Protein AF-A0AAV5WPR4-F1 (afdb_monomer)

Mean predicted aligned error: 4.92 Å

Structure (mmCIF, N/CA/C/O backbone):
data_AF-A0AAV5WPR4-F1
#
_entry.id   AF-A0AAV5WPR4-F1
#
loop_
_atom_site.group_PDB
_atom_site.id
_atom_site.type_symbol
_atom_site.label_atom_id
_atom_site.label_alt_id
_atom_site.label_comp_id
_atom_site.label_asym_id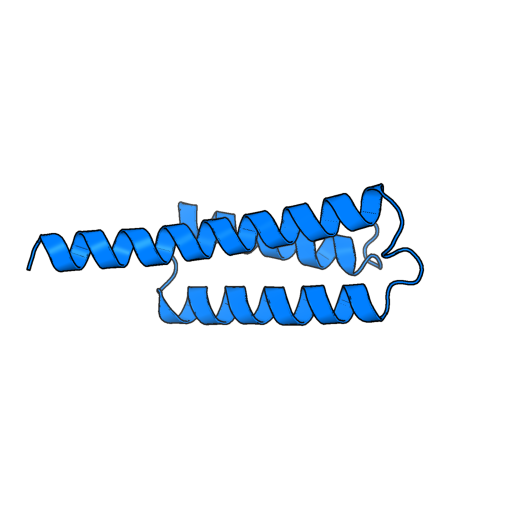
_atom_site.label_entity_id
_atom_site.label_seq_id
_atom_site.pdbx_PDB_ins_code
_atom_site.Cartn_x
_atom_site.Cartn_y
_atom_site.Cartn_z
_atom_site.occupancy
_atom_site.B_iso_or_equiv
_atom_site.auth_seq_id
_atom_site.auth_comp_id
_atom_site.auth_asym_id
_atom_site.auth_atom_id
_atom_site.pdbx_PDB_model_num
ATOM 1 N N . PHE A 1 1 ? 16.615 5.582 -2.806 1.00 55.19 1 PHE A N 1
ATOM 2 C CA . PHE A 1 1 ? 15.562 5.962 -3.763 1.00 55.19 1 PHE A CA 1
ATOM 3 C C . PHE A 1 1 ? 15.777 7.410 -4.172 1.00 55.19 1 PHE A C 1
ATOM 5 O O . PHE A 1 1 ? 15.934 8.250 -3.293 1.00 55.19 1 PHE A O 1
ATOM 12 N N . SER A 1 2 ? 15.913 7.699 -5.469 1.00 58.34 2 SER A N 1
ATOM 13 C CA . SER A 1 2 ? 15.955 9.086 -5.955 1.00 58.34 2 SER A CA 1
ATOM 14 C C . SER A 1 2 ? 14.552 9.696 -5.895 1.00 58.34 2 SER A C 1
ATOM 16 O O . SER A 1 2 ? 13.564 8.969 -5.891 1.00 58.34 2 SER A O 1
ATOM 18 N N . SER A 1 3 ? 14.440 11.026 -5.914 1.00 58.56 3 SER A N 1
ATOM 19 C CA . SER A 1 3 ? 13.145 11.730 -5.987 1.00 58.56 3 SER A CA 1
ATOM 20 C C . SER A 1 3 ? 12.325 11.396 -7.246 1.00 58.56 3 SER A C 1
ATOM 22 O O . SER A 1 3 ? 11.121 11.634 -7.289 1.00 58.56 3 SER A O 1
ATOM 24 N N . SER A 1 4 ? 12.972 10.830 -8.268 1.00 63.03 4 SER A N 1
ATOM 25 C CA . SER A 1 4 ? 12.355 10.337 -9.501 1.00 63.03 4 SER A CA 1
ATOM 26 C C . SER A 1 4 ? 11.888 8.880 -9.429 1.00 63.03 4 SER A C 1
ATOM 28 O O . SER A 1 4 ? 11.192 8.430 -10.342 1.00 63.03 4 SER A O 1
ATOM 30 N N . ASP A 1 5 ? 12.259 8.136 -8.383 1.00 82.62 5 ASP A N 1
ATOM 31 C CA . ASP A 1 5 ? 11.906 6.727 -8.268 1.00 82.62 5 ASP A CA 1
ATOM 32 C C . ASP A 1 5 ? 10.477 6.570 -7.746 1.00 82.62 5 ASP A C 1
ATOM 34 O O . ASP A 1 5 ? 10.184 6.683 -6.552 1.00 82.62 5 ASP A O 1
ATOM 38 N N . ARG A 1 6 ? 9.570 6.308 -8.686 1.00 90.75 6 ARG A N 1
ATOM 39 C CA . ARG A 1 6 ? 8.144 6.138 -8.415 1.00 90.75 6 ARG A CA 1
ATOM 40 C C . ARG A 1 6 ? 7.875 4.982 -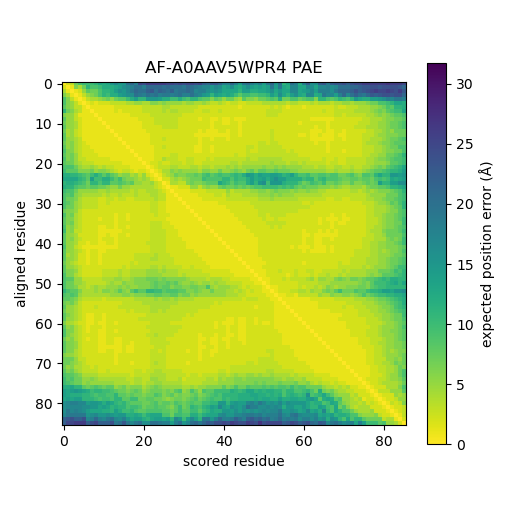7.452 1.00 90.75 6 ARG A C 1
ATOM 42 O O . ARG A 1 6 ? 6.950 5.095 -6.656 1.00 90.75 6 ARG A O 1
ATOM 49 N N . LEU A 1 7 ? 8.683 3.921 -7.489 1.00 94.00 7 LEU A N 1
ATOM 50 C CA . LEU A 1 7 ? 8.531 2.775 -6.592 1.00 94.00 7 LEU A CA 1
ATOM 51 C C . LEU A 1 7 ? 8.954 3.132 -5.164 1.00 94.00 7 LEU A C 1
ATOM 53 O O . LEU A 1 7 ? 8.243 2.830 -4.209 1.00 94.00 7 LEU A O 1
ATOM 57 N N . GLY A 1 8 ? 10.060 3.866 -5.022 1.00 93.25 8 GLY A N 1
ATOM 58 C CA . GLY A 1 8 ? 10.480 4.406 -3.729 1.00 93.25 8 GLY A CA 1
ATOM 59 C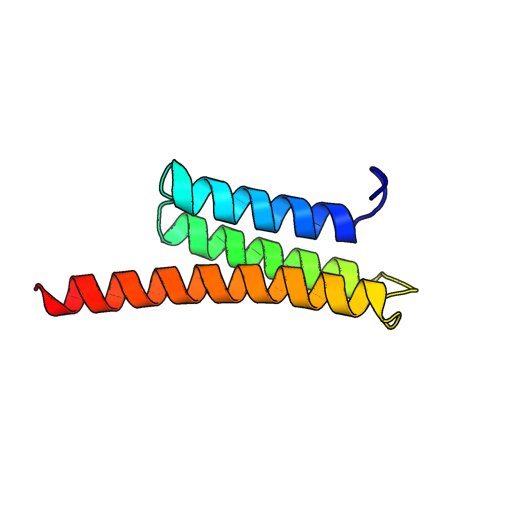 C . GLY A 1 8 ? 9.407 5.283 -3.081 1.00 93.25 8 GLY A C 1
ATOM 60 O O . GLY A 1 8 ? 9.154 5.162 -1.886 1.00 93.25 8 GLY A O 1
ATOM 61 N N . ASN A 1 9 ? 8.728 6.117 -3.873 1.00 93.06 9 ASN A N 1
ATOM 62 C CA . ASN A 1 9 ? 7.637 6.962 -3.382 1.00 93.06 9 ASN A CA 1
ATOM 63 C C . ASN A 1 9 ? 6.414 6.153 -2.922 1.00 93.06 9 ASN A C 1
ATOM 65 O O . ASN A 1 9 ? 5.794 6.523 -1.927 1.00 93.06 9 ASN A O 1
ATOM 69 N N . VAL A 1 10 ? 6.072 5.057 -3.611 1.00 95.50 10 VAL A N 1
ATOM 70 C CA . VAL A 1 10 ? 5.003 4.139 -3.173 1.00 95.50 10 VAL A CA 1
ATOM 71 C C . VAL A 1 10 ? 5.355 3.534 -1.813 1.00 95.50 10 VAL A C 1
ATOM 73 O O . VAL A 1 10 ? 4.560 3.628 -0.882 1.00 95.50 10 VAL A O 1
ATOM 76 N N . LEU A 1 11 ? 6.579 3.018 -1.661 1.00 95.75 11 LEU A N 1
ATOM 77 C CA . LEU A 1 11 ? 7.028 2.426 -0.401 1.00 95.75 11 LEU A CA 1
ATOM 78 C C . LEU A 1 11 ? 7.035 3.444 0.753 1.00 95.75 11 LEU A C 1
ATOM 80 O O . LEU A 1 11 ? 6.590 3.132 1.855 1.00 95.75 11 LEU A O 1
ATOM 84 N N . ILE A 1 12 ? 7.519 4.668 0.511 1.00 95.50 12 ILE A N 1
ATOM 85 C CA . ILE A 1 12 ? 7.506 5.742 1.517 1.00 95.50 12 ILE A CA 1
ATOM 86 C C . ILE A 1 12 ? 6.074 6.030 1.971 1.00 95.50 12 ILE A C 1
ATOM 88 O O . ILE A 1 12 ? 5.821 6.057 3.173 1.00 95.50 12 ILE A O 1
ATOM 92 N N . ARG A 1 13 ? 5.131 6.178 1.032 1.00 95.31 13 ARG A N 1
ATOM 93 C CA . ARG A 1 13 ? 3.724 6.438 1.365 1.00 95.31 13 ARG A CA 1
ATOM 94 C C . ARG A 1 13 ? 3.082 5.288 2.140 1.00 95.31 13 ARG A C 1
ATOM 96 O O . ARG A 1 13 ? 2.311 5.554 3.056 1.00 95.31 13 ARG A O 1
ATOM 103 N N . ALA A 1 14 ? 3.416 4.036 1.823 1.00 96.38 14 ALA A N 1
ATOM 104 C CA . ALA A 1 14 ? 2.950 2.881 2.592 1.00 96.38 14 ALA A CA 1
ATOM 105 C C . ALA A 1 14 ? 3.429 2.947 4.056 1.00 96.38 14 ALA A C 1
ATOM 107 O O . ALA A 1 14 ? 2.637 2.765 4.982 1.00 96.38 14 ALA A O 1
ATOM 108 N N . PHE A 1 15 ? 4.700 3.296 4.290 1.00 96.25 15 PHE A N 1
ATOM 109 C CA . PHE A 1 15 ? 5.227 3.492 5.646 1.00 96.25 15 PHE A CA 1
ATOM 110 C C . PHE A 1 15 ? 4.630 4.704 6.367 1.00 96.25 15 PHE A C 1
ATOM 112 O O . PHE A 1 15 ? 4.416 4.643 7.579 1.00 96.25 15 PHE A O 1
ATOM 119 N N . GLU A 1 16 ? 4.377 5.806 5.661 1.00 94.06 16 GLU A N 1
ATOM 120 C CA . GLU A 1 16 ? 3.705 6.978 6.229 1.00 94.06 16 GLU A CA 1
ATOM 121 C C . GLU 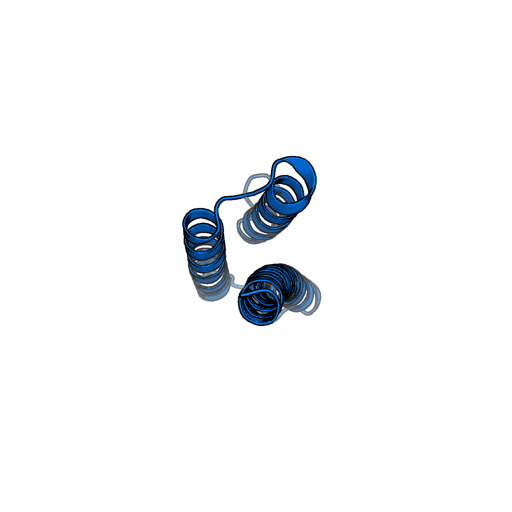A 1 16 ? 2.286 6.630 6.678 1.00 94.06 16 GLU A C 1
ATOM 123 O O . GLU A 1 16 ? 1.924 6.943 7.811 1.00 94.06 16 GLU A O 1
ATOM 128 N N . LEU A 1 17 ? 1.531 5.891 5.859 1.00 93.69 17 LEU A N 1
ATOM 129 C CA . LEU A 1 17 ? 0.185 5.453 6.214 1.00 93.69 17 LEU A CA 1
ATOM 130 C C . LEU A 1 17 ? 0.186 4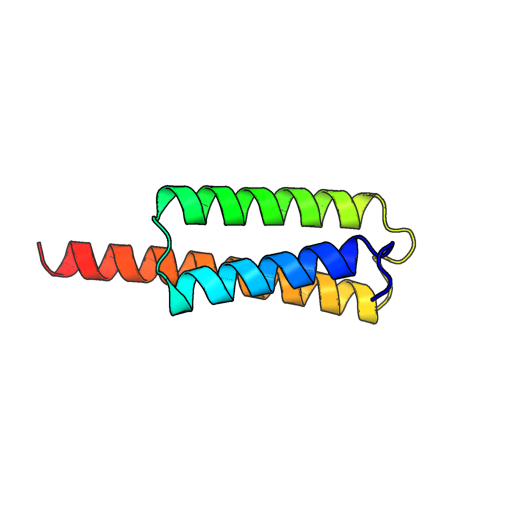.522 7.434 1.00 93.69 17 LEU A C 1
ATOM 132 O O . LEU A 1 17 ? -0.581 4.737 8.372 1.00 93.69 17 LEU A O 1
ATOM 136 N N . LEU A 1 18 ? 1.098 3.546 7.477 1.00 93.81 18 LEU A N 1
ATOM 137 C CA . LEU A 1 18 ? 1.262 2.657 8.631 1.00 93.81 18 LEU A CA 1
ATOM 138 C C . LEU A 1 18 ? 1.641 3.435 9.903 1.00 93.81 18 LEU A C 1
ATOM 140 O O . LEU A 1 18 ? 1.151 3.162 11.003 1.00 93.81 18 LEU A O 1
ATOM 144 N N . LYS A 1 19 ? 2.521 4.430 9.775 1.00 92.81 19 LYS A N 1
ATOM 145 C CA . LYS A 1 19 ? 2.906 5.307 10.884 1.00 92.81 19 LYS A CA 1
ATOM 146 C C . LYS A 1 19 ? 1.719 6.133 11.378 1.00 92.81 19 LYS A C 1
ATOM 148 O O . LYS A 1 19 ? 1.558 6.276 12.588 1.00 92.81 19 LYS A O 1
ATOM 153 N N . ASP A 1 20 ? 0.907 6.678 10.483 1.00 89.69 20 ASP A N 1
ATOM 154 C CA . ASP A 1 20 ? -0.248 7.489 10.863 1.00 89.69 20 ASP A CA 1
ATOM 155 C C . ASP A 1 20 ? -1.337 6.638 11.520 1.00 89.69 20 ASP A C 1
ATOM 157 O O . ASP A 1 20 ? -1.857 7.027 12.570 1.00 89.69 20 ASP A O 1
ATOM 161 N N . LEU A 1 21 ? -1.583 5.432 10.995 1.00 88.94 21 LEU A N 1
ATOM 162 C CA . LEU A 1 21 ? -2.444 4.431 11.624 1.00 88.94 21 LEU A CA 1
ATOM 163 C C . LEU A 1 21 ? -1.999 4.127 13.061 1.00 88.94 21 LEU A C 1
ATOM 165 O O . LEU A 1 21 ? -2.815 4.148 13.980 1.00 88.94 21 LEU A O 1
ATOM 169 N N . THR A 1 22 ? -0.704 3.883 13.272 1.00 87.12 22 THR A N 1
ATOM 170 C CA . THR A 1 22 ? -0.171 3.491 14.589 1.00 87.12 22 THR A CA 1
ATOM 171 C C . THR A 1 22 ? -0.040 4.646 15.583 1.00 87.12 22 THR A C 1
ATOM 173 O O . THR A 1 22 ? -0.127 4.412 16.787 1.00 87.12 22 THR A O 1
ATOM 176 N N . LYS A 1 23 ? 0.191 5.886 15.125 1.00 86.50 23 LYS A N 1
ATOM 177 C CA . LYS A 1 23 ? 0.440 7.036 16.016 1.00 86.50 23 LYS A CA 1
ATOM 178 C C . LYS A 1 23 ? -0.780 7.891 16.301 1.00 86.50 23 LYS A C 1
ATOM 180 O O . LYS A 1 23 ? -0.962 8.315 17.438 1.00 86.50 23 LYS A O 1
ATOM 185 N N . ASN A 1 24 ? -1.551 8.203 15.268 1.00 79.12 24 ASN A N 1
ATOM 186 C CA . ASN A 1 24 ? -2.625 9.189 15.358 1.00 79.12 24 ASN A CA 1
ATOM 187 C C . ASN A 1 24 ? -4.001 8.519 15.396 1.00 79.12 24 ASN A C 1
ATOM 189 O O . ASN A 1 24 ? -4.984 9.166 15.753 1.00 79.12 24 ASN A O 1
ATOM 193 N N . GLY A 1 25 ? -4.058 7.230 15.040 1.00 73.69 25 GLY A N 1
ATOM 194 C CA . GLY A 1 25 ? -5.290 6.590 14.619 1.00 73.69 25 GLY A CA 1
ATOM 195 C C . GLY A 1 25 ? -5.733 7.161 13.273 1.00 73.69 25 GLY A C 1
ATOM 196 O O . GLY A 1 25 ? -5.603 8.353 12.995 1.00 73.69 25 GLY A O 1
ATOM 197 N N . ILE A 1 26 ? -6.263 6.308 12.409 1.00 79.00 26 ILE A N 1
ATOM 198 C CA . ILE A 1 26 ? -6.931 6.744 11.186 1.00 79.00 26 ILE A CA 1
ATOM 199 C C . ILE A 1 26 ? -8.369 6.249 11.253 1.00 79.00 26 ILE A C 1
ATOM 201 O O . ILE A 1 26 ? -8.628 5.118 11.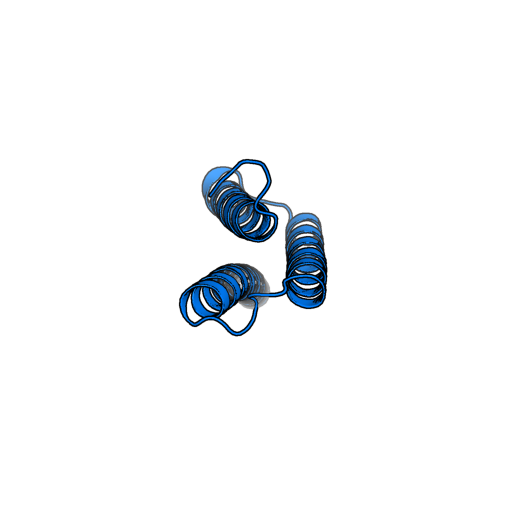664 1.00 79.00 26 ILE A O 1
ATOM 205 N N . ASP A 1 27 ? -9.304 7.111 10.856 1.00 86.12 27 ASP A N 1
ATOM 206 C CA . ASP A 1 27 ? -10.689 6.700 10.651 1.00 86.12 27 ASP A CA 1
ATOM 207 C C . ASP A 1 27 ? -10.756 5.550 9.638 1.00 86.12 27 ASP A C 1
ATOM 209 O O . ASP A 1 27 ? -10.160 5.616 8.566 1.00 86.12 27 ASP A O 1
ATOM 213 N N . LYS A 1 28 ? -11.516 4.505 9.957 1.00 84.44 28 LYS A N 1
ATOM 214 C CA . LYS A 1 28 ? -11.571 3.272 9.168 1.00 84.44 28 LYS A CA 1
ATOM 215 C C . LYS A 1 28 ? -11.851 3.508 7.681 1.00 84.44 28 LYS A C 1
ATOM 217 O O . LYS A 1 28 ? -11.202 2.882 6.844 1.00 84.44 28 LYS A O 1
ATOM 222 N N . GLN A 1 29 ? -12.806 4.378 7.340 1.00 88.00 29 GLN A N 1
ATOM 223 C CA . GLN A 1 29 ? -13.128 4.636 5.934 1.00 88.00 29 GLN A CA 1
ATOM 224 C C . GLN A 1 29 ? -11.951 5.316 5.241 1.00 88.00 29 GLN A C 1
ATOM 226 O O . GLN A 1 29 ? -11.553 4.895 4.157 1.00 88.00 29 GLN A O 1
ATOM 231 N N . ASN A 1 30 ? -11.346 6.306 5.896 1.00 89.81 30 ASN A N 1
ATOM 232 C CA . ASN A 1 30 ? -10.163 6.983 5.374 1.00 89.81 30 ASN A CA 1
ATOM 233 C C . ASN A 1 30 ? -8.974 6.030 5.202 1.00 89.81 30 ASN A C 1
ATOM 235 O O . ASN A 1 30 ? -8.274 6.131 4.197 1.00 89.81 30 ASN A O 1
ATOM 239 N N . LEU A 1 31 ? -8.762 5.090 6.133 1.00 91.00 31 LEU A N 1
ATOM 240 C CA . LEU A 1 31 ? -7.706 4.087 5.995 1.00 91.00 31 LEU A CA 1
ATOM 241 C C . LEU A 1 31 ? -7.971 3.183 4.794 1.00 91.00 31 LEU A C 1
ATOM 243 O O . LEU A 1 31 ? -7.078 3.002 3.975 1.00 91.00 31 LEU A O 1
ATOM 247 N N . LYS A 1 32 ? -9.199 2.674 4.650 1.00 92.56 32 LYS A N 1
ATOM 248 C CA . LYS A 1 32 ? -9.571 1.822 3.518 1.00 92.56 32 LYS A CA 1
ATOM 249 C C . LYS A 1 32 ? -9.339 2.525 2.177 1.00 92.56 32 LYS A C 1
ATOM 251 O O . LYS A 1 32 ? -8.694 1.965 1.299 1.00 92.56 32 LYS A O 1
ATOM 256 N N . PHE A 1 33 ? -9.775 3.779 2.043 1.00 94.31 33 PHE A N 1
ATOM 257 C CA . PHE A 1 33 ? -9.514 4.565 0.833 1.00 94.31 33 PHE A CA 1
ATOM 258 C C . PHE A 1 33 ? -8.019 4.808 0.594 1.00 94.31 33 PHE A C 1
ATOM 260 O O . PHE A 1 33 ? -7.568 4.815 -0.552 1.00 94.31 33 PHE A O 1
ATOM 267 N N . ALA A 1 34 ? -7.239 5.021 1.656 1.00 94.69 34 ALA A N 1
ATOM 268 C CA . ALA A 1 34 ? -5.802 5.225 1.540 1.00 94.69 34 ALA A CA 1
ATOM 269 C C . ALA A 1 34 ? -5.067 3.946 1.105 1.00 94.69 34 ALA A C 1
ATOM 271 O O . ALA A 1 34 ? -4.164 4.036 0.272 1.00 94.69 34 ALA A O 1
ATOM 272 N N . ILE A 1 35 ? -5.482 2.777 1.607 1.00 95.88 35 ILE A N 1
ATOM 273 C CA . ILE A 1 35 ? -4.975 1.467 1.179 1.00 95.88 35 ILE A CA 1
ATOM 274 C C . ILE A 1 35 ? -5.326 1.220 -0.294 1.00 95.88 35 ILE A C 1
ATOM 276 O O . ILE A 1 35 ? -4.426 0.999 -1.099 1.00 95.88 35 ILE A O 1
ATOM 280 N N . GLU A 1 36 ? -6.595 1.376 -0.688 1.00 96.56 36 GLU A N 1
ATOM 281 C CA . GLU A 1 36 ? -7.023 1.223 -2.090 1.00 96.56 36 GLU A CA 1
ATOM 282 C C . GLU A 1 36 ? -6.254 2.174 -3.028 1.00 96.56 36 GLU A C 1
ATOM 284 O O . GLU A 1 36 ? -5.837 1.798 -4.127 1.00 96.56 36 GLU A O 1
ATOM 289 N N . SER A 1 37 ? -6.008 3.416 -2.595 1.00 96.56 37 SER A N 1
ATOM 290 C CA . SER A 1 37 ? -5.202 4.369 -3.362 1.00 96.56 37 SER A CA 1
ATOM 291 C C . SER A 1 37 ? -3.746 3.922 -3.511 1.00 96.56 37 SER A C 1
ATOM 293 O O . SER A 1 37 ? -3.172 4.133 -4.582 1.00 96.56 37 SER A O 1
ATOM 295 N N . LEU A 1 38 ? -3.136 3.357 -2.465 1.00 96.44 38 LEU A N 1
ATOM 296 C CA . LEU A 1 38 ? -1.773 2.821 -2.521 1.00 96.44 38 LEU A CA 1
ATOM 297 C C . LEU A 1 38 ? -1.689 1.626 -3.469 1.00 96.44 38 LEU A C 1
ATOM 299 O O . LEU A 1 38 ? -0.781 1.586 -4.300 1.00 96.44 38 LEU A O 1
ATOM 303 N N . GLU A 1 39 ? -2.666 0.723 -3.422 1.00 97.75 39 GLU A N 1
ATOM 304 C CA . GLU A 1 39 ? -2.727 -0.449 -4.291 1.00 97.75 39 GLU A CA 1
ATOM 305 C C . GLU A 1 39 ? -2.796 -0.036 -5.775 1.00 97.75 39 GLU A C 1
ATOM 307 O O . GLU A 1 39 ? -2.040 -0.532 -6.621 1.00 97.75 39 GLU A O 1
ATOM 312 N N . ILE A 1 40 ? -3.661 0.934 -6.101 1.00 97.50 40 ILE A N 1
ATOM 313 C CA . ILE A 1 40 ? -3.788 1.497 -7.453 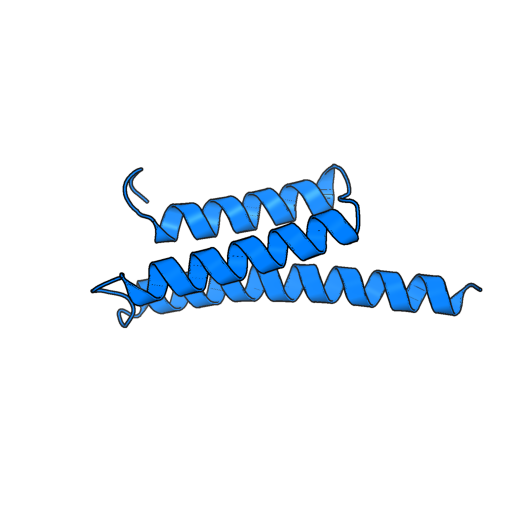1.00 97.50 40 ILE A CA 1
ATOM 314 C C . ILE A 1 40 ? -2.466 2.122 -7.909 1.00 97.50 40 ILE A C 1
ATOM 316 O O . ILE A 1 40 ? -2.024 1.886 -9.041 1.00 97.50 40 ILE A O 1
ATOM 320 N N . ASP A 1 41 ? -1.821 2.904 -7.044 1.00 96.00 41 ASP A N 1
ATOM 321 C CA . ASP A 1 41 ? -0.545 3.539 -7.357 1.00 96.00 41 ASP A CA 1
ATOM 322 C C . ASP A 1 41 ? 0.564 2.499 -7.548 1.00 96.00 41 ASP A C 1
ATOM 324 O O . ASP A 1 41 ? 1.295 2.578 -8.539 1.00 96.00 41 ASP A O 1
ATOM 328 N N . ARG A 1 42 ? 0.647 1.471 -6.692 1.00 97.00 42 ARG A N 1
ATOM 329 C CA . ARG A 1 42 ? 1.590 0.352 -6.834 1.00 97.00 42 ARG A CA 1
ATOM 330 C C . ARG A 1 42 ? 1.405 -0.345 -8.178 1.00 97.00 42 ARG A C 1
ATOM 332 O O . ARG A 1 42 ? 2.370 -0.475 -8.934 1.00 97.00 42 ARG A O 1
ATOM 339 N N . LYS A 1 43 ? 0.172 -0.745 -8.514 1.00 97.00 43 LYS A N 1
ATOM 340 C CA . LYS A 1 43 ? -0.165 -1.403 -9.791 1.00 97.00 43 LYS A CA 1
ATOM 341 C C . LYS A 1 43 ? 0.203 -0.527 -10.985 1.00 97.00 43 LYS A C 1
ATOM 343 O O . LYS A 1 43 ? 0.760 -1.015 -11.971 1.00 97.00 43 LYS A O 1
ATOM 348 N N . ARG A 1 44 ? -0.074 0.777 -10.903 1.00 96.38 44 ARG A N 1
ATOM 349 C CA . ARG A 1 44 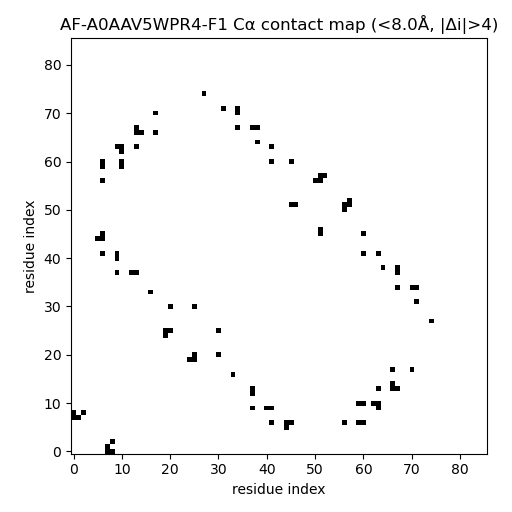? 0.285 1.739 -11.948 1.00 96.38 44 ARG A CA 1
ATOM 350 C C . ARG A 1 44 ? 1.795 1.848 -12.108 1.00 96.38 44 ARG A C 1
ATOM 352 O O . ARG A 1 44 ? 2.271 1.813 -13.237 1.00 96.38 44 ARG A O 1
ATOM 359 N N . VAL A 1 45 ? 2.539 1.991 -11.016 1.00 95.56 45 VAL A N 1
ATOM 360 C CA . VAL A 1 45 ? 4.001 2.091 -11.063 1.00 95.56 45 VAL A CA 1
ATOM 361 C C . VAL A 1 45 ? 4.594 0.811 -11.645 1.00 95.56 45 VAL A C 1
ATOM 363 O O . VAL A 1 45 ? 5.344 0.915 -12.611 1.00 95.56 45 VAL A O 1
ATOM 366 N N . ARG A 1 46 ? 4.152 -0.368 -11.187 1.00 95.56 46 ARG A N 1
ATOM 367 C CA . ARG A 1 46 ? 4.594 -1.673 -11.706 1.00 95.56 46 ARG A CA 1
ATOM 368 C C . ARG A 1 46 ? 4.364 -1.826 -13.204 1.00 95.56 46 ARG A C 1
ATOM 370 O O . ARG A 1 46 ? 5.249 -2.280 -13.917 1.00 95.56 46 ARG A O 1
ATOM 377 N N . LYS A 1 47 ? 3.202 -1.388 -13.699 1.00 95.75 47 LYS A N 1
ATOM 378 C CA . LYS A 1 47 ? 2.849 -1.448 -15.127 1.00 95.75 47 LYS A CA 1
ATOM 379 C C . LYS A 1 47 ? 3.800 -0.655 -16.034 1.00 95.75 47 LYS A C 1
ATOM 381 O O . LYS A 1 47 ? 3.944 -1.009 -17.199 1.00 95.75 47 LYS A O 1
ATOM 386 N N . TYR A 1 48 ? 4.388 0.432 -15.536 1.00 94.12 48 TYR A N 1
ATOM 387 C CA . TYR A 1 48 ? 5.262 1.327 -16.309 1.00 94.12 48 TYR A CA 1
ATOM 388 C C . TYR A 1 48 ? 6.723 1.270 -15.847 1.00 94.12 48 TYR A C 1
ATOM 390 O O . TYR A 1 48 ? 7.483 2.205 -16.095 1.00 94.12 48 TYR A O 1
ATOM 398 N N . ASP A 1 49 ? 7.093 0.216 -15.127 1.00 92.69 49 ASP A N 1
A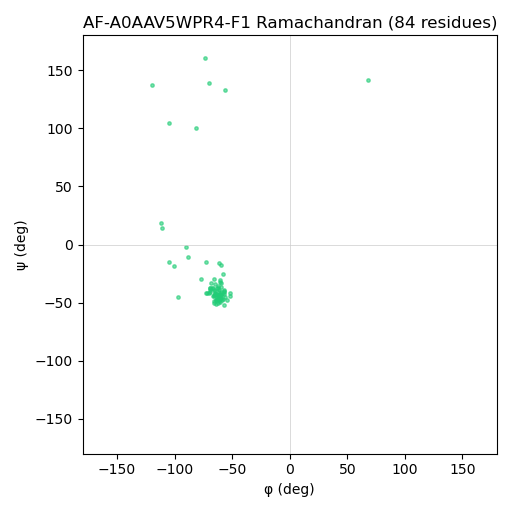TOM 399 C CA . ASP A 1 49 ? 8.435 0.005 -14.612 1.00 92.69 49 ASP A CA 1
ATOM 400 C C . ASP A 1 49 ? 9.150 -1.063 -15.441 1.00 92.69 49 ASP A C 1
ATOM 402 O O . ASP A 1 49 ? 8.899 -2.262 -15.293 1.00 92.69 49 ASP A O 1
ATOM 406 N N . ASP A 1 50 ? 10.068 -0.610 -16.297 1.00 93.31 50 ASP A N 1
ATOM 407 C CA . ASP A 1 50 ? 10.872 -1.457 -17.188 1.00 93.31 50 ASP A CA 1
ATOM 408 C C . ASP A 1 50 ? 11.759 -2.462 -16.429 1.00 93.31 50 ASP A C 1
ATOM 410 O O . ASP A 1 50 ? 12.279 -3.407 -17.015 1.00 93.31 50 ASP A O 1
ATOM 414 N N . GLN A 1 51 ? 11.956 -2.262 -15.123 1.00 92.12 51 GLN A N 1
ATOM 415 C CA . GLN A 1 51 ? 12.749 -3.127 -14.251 1.00 92.12 51 GLN A CA 1
ATOM 416 C C . GLN A 1 51 ? 11.887 -3.890 -13.237 1.00 92.12 51 GLN A C 1
ATOM 418 O O . GLN A 1 51 ? 12.426 -4.430 -12.266 1.00 92.12 51 GLN A O 1
ATOM 423 N N . SER A 1 52 ? 10.566 -3.929 -13.426 1.00 88.81 52 SER A N 1
ATOM 424 C CA . SER A 1 52 ? 9.619 -4.544 -12.484 1.00 88.81 52 SER A CA 1
ATOM 425 C C . SER A 1 52 ? 9.885 -6.024 -12.193 1.00 88.81 52 SER A C 1
ATOM 427 O O . SER A 1 52 ? 9.527 -6.486 -11.115 1.00 88.81 52 SER A O 1
ATOM 429 N N . GLU A 1 53 ? 10.539 -6.742 -13.109 1.00 88.69 53 GLU A N 1
ATOM 430 C CA . GLU A 1 53 ? 10.924 -8.153 -12.941 1.00 88.69 53 GLU A CA 1
ATOM 431 C C . GLU A 1 53 ? 12.310 -8.350 -12.306 1.00 88.69 53 GLU A C 1
ATOM 433 O O . GLU A 1 53 ? 12.742 -9.479 -12.088 1.00 88.69 53 GLU A O 1
ATOM 438 N N . SER A 1 54 ? 13.042 -7.273 -12.002 1.00 94.94 54 SER A N 1
ATOM 439 C CA . SER A 1 54 ? 14.291 -7.413 -11.250 1.00 94.94 54 SER A CA 1
ATOM 440 C C . SER A 1 54 ? 13.999 -7.809 -9.803 1.00 94.94 54 SER A C 1
ATOM 442 O O . SER A 1 54 ? 13.099 -7.252 -9.176 1.00 94.94 54 SER A O 1
ATOM 444 N N . GLU A 1 55 ? 14.800 -8.722 -9.251 1.00 96.19 55 GLU A N 1
ATOM 445 C CA . GLU A 1 55 ? 14.597 -9.282 -7.904 1.00 96.19 55 GLU A CA 1
ATOM 446 C C . GLU A 1 55 ? 14.434 -8.200 -6.828 1.00 96.19 55 GLU A C 1
ATOM 448 O O . GLU A 1 55 ? 13.554 -8.282 -5.975 1.00 96.19 55 GLU A O 1
ATOM 453 N N . LEU A 1 56 ? 15.250 -7.141 -6.894 1.00 94.19 56 LEU A N 1
ATOM 454 C CA . LEU A 1 56 ? 15.169 -6.036 -5.943 1.00 94.19 56 LEU A CA 1
ATOM 455 C C . LEU A 1 56 ? 13.845 -5.273 -6.059 1.00 94.19 56 LEU A C 1
ATOM 457 O O . LEU A 1 56 ? 13.276 -4.883 -5.042 1.00 94.19 56 LEU A O 1
ATOM 461 N N . ARG A 1 57 ? 13.357 -5.023 -7.278 1.00 94.06 57 ARG A N 1
ATOM 462 C CA . ARG A 1 57 ? 12.093 -4.304 -7.459 1.00 94.06 57 ARG A CA 1
ATOM 463 C C . ARG A 1 57 ? 10.906 -5.161 -7.077 1.00 94.06 57 ARG A C 1
ATOM 465 O O . ARG A 1 57 ? 10.020 -4.650 -6.402 1.00 94.06 57 ARG A O 1
ATOM 472 N N . ASP A 1 58 ? 10.914 -6.436 -7.447 1.00 94.75 58 ASP A N 1
ATOM 473 C CA . ASP A 1 58 ? 9.871 -7.377 -7.049 1.00 94.75 58 ASP A CA 1
ATOM 474 C C . ASP A 1 58 ? 9.784 -7.490 -5.520 1.00 94.75 58 ASP A C 1
ATOM 476 O O . ASP A 1 58 ? 8.701 -7.351 -4.955 1.00 94.75 58 ASP A O 1
ATOM 480 N N . PHE A 1 59 ? 10.932 -7.565 -4.834 1.00 96.19 59 PHE A N 1
ATOM 481 C CA . PHE A 1 59 ? 10.991 -7.488 -3.374 1.00 96.19 59 PHE A CA 1
ATOM 482 C C . PHE A 1 59 ? 10.356 -6.201 -2.827 1.00 96.19 59 PHE A C 1
ATOM 484 O O . PHE A 1 59 ? 9.586 -6.249 -1.871 1.00 96.19 59 PHE A O 1
ATOM 491 N N . VAL A 1 60 ? 10.647 -5.040 -3.422 1.00 95.88 60 VAL A N 1
ATOM 492 C CA . VAL A 1 60 ? 10.080 -3.762 -2.962 1.00 95.88 60 VAL A CA 1
ATOM 493 C C . VAL A 1 60 ? 8.573 -3.670 -3.237 1.00 95.88 60 VAL A C 1
ATOM 495 O O . VAL A 1 60 ? 7.840 -3.154 -2.391 1.00 95.88 60 VAL A O 1
ATOM 498 N N . TYR A 1 61 ? 8.088 -4.195 -4.368 1.00 96.25 61 TYR A N 1
ATOM 499 C CA . TYR A 1 61 ? 6.652 -4.314 -4.636 1.00 96.25 61 TYR A CA 1
ATOM 500 C C . TYR A 1 61 ? 5.971 -5.198 -3.594 1.00 96.25 61 TYR A C 1
ATOM 502 O O . TYR A 1 61 ? 4.981 -4.769 -3.004 1.00 96.25 61 TYR A O 1
ATOM 510 N N . GLY A 1 62 ? 6.532 -6.381 -3.334 1.00 97.00 62 GLY A N 1
ATOM 511 C CA . GLY A 1 62 ? 6.014 -7.309 -2.333 1.00 97.00 62 GLY A CA 1
ATOM 512 C C . GLY A 1 62 ? 6.049 -6.728 -0.920 1.00 97.00 62 GLY A C 1
ATOM 513 O O . GLY A 1 62 ? 5.118 -6.934 -0.148 1.00 97.00 62 GLY A O 1
ATOM 514 N N . LEU A 1 63 ? 7.069 -5.934 -0.582 1.00 96.81 63 LEU A N 1
ATOM 515 C CA . LEU A 1 63 ? 7.137 -5.243 0.705 1.00 96.81 63 LEU A CA 1
ATOM 516 C C . LEU A 1 63 ? 6.028 -4.193 0.850 1.00 96.81 63 LEU A C 1
ATOM 518 O O . LEU A 1 63 ? 5.399 -4.124 1.902 1.00 96.81 63 LEU A O 1
ATOM 522 N N . SER A 1 64 ? 5.778 -3.387 -0.188 1.00 96.88 64 SER A N 1
ATOM 523 C CA . SER A 1 64 ? 4.675 -2.414 -0.177 1.00 96.88 64 SER A CA 1
ATOM 524 C C . SER A 1 64 ? 3.319 -3.103 -0.039 1.00 96.88 64 SER A C 1
ATOM 526 O O . SER A 1 64 ? 2.489 -2.649 0.738 1.00 96.88 64 SER A O 1
ATOM 528 N N . GLU A 1 65 ? 3.115 -4.201 -0.765 1.00 97.56 65 GLU A N 1
ATOM 529 C CA . GLU A 1 65 ? 1.906 -5.026 -0.689 1.00 97.56 65 GLU A CA 1
ATOM 530 C C . GLU A 1 65 ? 1.709 -5.623 0.703 1.00 97.56 65 GLU A C 1
ATOM 532 O O . GLU A 1 65 ? 0.656 -5.453 1.301 1.00 97.56 65 GLU A O 1
ATOM 537 N N . SER A 1 66 ? 2.764 -6.189 1.290 1.00 98.00 66 SER A N 1
ATOM 538 C CA . SER A 1 66 ? 2.706 -6.759 2.640 1.00 98.00 66 SER A CA 1
ATOM 539 C C . SER A 1 66 ? 2.339 -5.721 3.709 1.00 98.00 66 SER A C 1
ATOM 541 O O . SER A 1 66 ? 1.723 -6.060 4.718 1.00 98.00 66 SER A O 1
ATOM 543 N N . ILE A 1 67 ? 2.734 -4.454 3.525 1.00 96.88 67 ILE A N 1
ATOM 544 C CA . ILE A 1 67 ? 2.354 -3.364 4.434 1.00 96.88 67 ILE A CA 1
ATOM 545 C C . ILE A 1 67 ? 0.859 -3.054 4.302 1.00 96.88 67 ILE A C 1
ATOM 547 O O . ILE A 1 67 ? 0.196 -2.852 5.317 1.00 96.88 67 ILE A O 1
ATOM 551 N N . GLU A 1 68 ? 0.330 -3.029 3.079 1.00 96.12 68 GLU A N 1
ATOM 552 C CA . GLU A 1 68 ? -1.101 -2.840 2.823 1.00 96.12 68 GLU A CA 1
ATOM 553 C C . GLU A 1 68 ? -1.929 -3.976 3.431 1.00 96.12 68 GLU A C 1
ATOM 555 O O . GLU A 1 68 ? -2.802 -3.693 4.251 1.00 96.12 68 GLU A O 1
ATOM 560 N N . ASP A 1 69 ? -1.569 -5.234 3.164 1.00 95.88 69 ASP A N 1
ATOM 561 C CA . ASP A 1 69 ? -2.239 -6.419 3.719 1.00 95.88 69 ASP A CA 1
ATOM 562 C C . ASP A 1 69 ? -2.249 -6.410 5.258 1.00 95.88 69 ASP A C 1
ATOM 564 O O . ASP A 1 69 ? -3.239 -6.771 5.904 1.00 95.88 69 ASP A O 1
ATOM 568 N N . ALA A 1 70 ? -1.148 -5.970 5.878 1.00 94.50 70 ALA A N 1
ATOM 569 C CA . ALA A 1 70 ? -1.064 -5.837 7.328 1.00 94.50 70 ALA A CA 1
ATOM 570 C C . ALA A 1 70 ? -2.018 -4.757 7.863 1.00 94.50 70 ALA A C 1
ATOM 572 O O . ALA A 1 70 ? -2.631 -4.949 8.915 1.00 94.50 70 ALA A O 1
ATOM 573 N N . MET A 1 71 ? -2.162 -3.628 7.161 1.00 94.19 71 MET A N 1
ATOM 574 C CA . MET A 1 71 ? -3.104 -2.573 7.548 1.00 94.19 71 MET A CA 1
ATOM 575 C C . MET A 1 71 ? -4.563 -3.006 7.356 1.00 94.19 71 MET A C 1
ATOM 577 O O . MET A 1 71 ? -5.387 -2.692 8.215 1.00 94.19 71 MET A O 1
ATOM 581 N N . GLU A 1 72 ? -4.878 -3.756 6.296 1.00 92.75 72 GLU A N 1
ATOM 582 C CA . GLU A 1 72 ? -6.208 -4.356 6.104 1.00 92.75 72 GLU A CA 1
ATOM 583 C C . GLU A 1 72 ? -6.527 -5.363 7.211 1.00 92.75 72 GLU A C 1
ATOM 585 O O . GLU A 1 72 ? -7.563 -5.260 7.863 1.00 92.75 72 GLU A O 1
ATOM 590 N N . SER A 1 73 ? -5.587 -6.254 7.531 1.00 90.94 73 SER A N 1
ATOM 591 C CA . SER A 1 73 ? -5.763 -7.239 8.607 1.00 90.94 73 SER A CA 1
ATOM 592 C C . SER A 1 73 ? -6.014 -6.579 9.971 1.00 90.94 73 SER A C 1
ATOM 594 O O . SER A 1 73 ? -6.798 -7.074 10.780 1.00 90.94 73 SER A O 1
ATOM 596 N N . LEU A 1 74 ? -5.360 -5.443 10.247 1.00 87.62 74 LEU A N 1
ATOM 597 C CA . LEU A 1 74 ? -5.585 -4.666 11.471 1.00 87.62 74 LEU A CA 1
ATOM 598 C C . LEU A 1 74 ? -6.969 -4.005 11.505 1.00 87.62 74 LEU A C 1
ATOM 600 O O . LEU A 1 74 ? -7.541 -3.849 12.588 1.00 87.62 74 LEU A O 1
ATOM 604 N N . LEU A 1 75 ? -7.506 -3.604 10.349 1.00 85.12 75 LEU A N 1
ATOM 605 C CA . LEU A 1 75 ? -8.875 -3.105 10.250 1.00 85.12 75 LEU A CA 1
ATOM 606 C C . LEU A 1 75 ? -9.880 -4.211 10.555 1.00 85.12 75 LEU A C 1
ATOM 608 O O . LEU A 1 75 ? -10.733 -4.011 11.420 1.00 85.12 75 LEU A O 1
ATOM 612 N N . ASP A 1 76 ? -9.731 -5.365 9.910 1.00 86.44 76 ASP A N 1
ATOM 613 C CA . ASP A 1 76 ? -10.635 -6.504 10.074 1.00 86.44 76 ASP A CA 1
ATOM 614 C C . ASP A 1 76 ? -10.639 -7.004 11.526 1.00 86.44 76 ASP A C 1
ATOM 616 O O . ASP A 1 76 ? -11.699 -7.179 12.129 1.00 86.44 76 ASP A O 1
ATOM 620 N N . PHE A 1 77 ? -9.462 -7.113 12.152 1.00 84.94 77 PHE A N 1
ATOM 621 C CA . PHE A 1 77 ? -9.350 -7.500 13.561 1.00 84.94 77 PHE A CA 1
ATOM 622 C C . PHE A 1 77 ? -10.074 -6.527 14.507 1.00 84.94 77 PHE A C 1
ATOM 624 O O . PHE A 1 77 ? -10.736 -6.943 15.464 1.00 84.94 77 PHE A O 1
ATOM 631 N N . ASN A 1 78 ? -9.979 -5.219 14.248 1.00 77.38 78 ASN A N 1
ATOM 632 C CA . ASN A 1 78 ? -10.701 -4.223 15.038 1.00 77.38 78 ASN A CA 1
ATOM 633 C C . ASN A 1 78 ? -12.225 -4.352 14.876 1.00 77.38 78 ASN A C 1
ATOM 635 O O . ASN A 1 78 ? -12.955 -4.108 15.839 1.00 77.38 78 ASN A O 1
ATOM 639 N N . GLU A 1 79 ? -12.721 -4.743 13.698 1.00 76.69 79 GLU A N 1
ATOM 640 C CA . GLU A 1 79 ? -14.150 -5.002 13.487 1.00 76.69 79 GLU A CA 1
ATOM 641 C C . GLU A 1 79 ? -14.645 -6.201 14.292 1.00 76.69 79 GLU A C 1
ATOM 643 O O . GLU A 1 79 ? -15.662 -6.096 14.982 1.00 76.69 79 GLU A O 1
ATOM 648 N N . GLU A 1 80 ? -13.918 -7.317 14.230 1.00 80.69 80 GLU A N 1
ATOM 649 C CA . GLU A 1 80 ? -14.266 -8.546 14.946 1.00 80.69 80 GLU A CA 1
ATOM 650 C C . GLU A 1 80 ? -14.295 -8.320 16.463 1.00 80.69 80 GLU A C 1
ATOM 652 O O . GLU A 1 80 ? -15.237 -8.741 17.142 1.00 80.69 80 GLU A O 1
ATOM 657 N N . MET A 1 81 ? -13.317 -7.583 17.006 1.00 78.06 81 MET A N 1
ATOM 658 C CA . MET A 1 81 ? -13.319 -7.228 18.427 1.00 78.06 81 MET A CA 1
ATOM 659 C C . MET A 1 81 ? -14.536 -6.386 18.819 1.00 78.06 81 MET A C 1
ATOM 661 O O . MET A 1 81 ? -15.165 -6.679 19.835 1.00 78.06 81 MET A O 1
ATOM 665 N N . ILE A 1 82 ? -14.894 -5.359 18.038 1.00 73.62 82 ILE A N 1
ATOM 666 C CA . ILE A 1 82 ? -16.059 -4.510 18.338 1.00 73.62 82 ILE A CA 1
ATOM 667 C C . ILE A 1 82 ? -17.349 -5.338 18.323 1.00 73.62 82 ILE A C 1
ATOM 669 O O . ILE A 1 82 ? -18.167 -5.197 19.229 1.00 73.62 82 ILE A O 1
ATOM 673 N N . GLN A 1 83 ? -17.516 -6.230 17.343 1.00 73.44 83 GLN A N 1
ATOM 674 C CA . GLN A 1 83 ? -18.689 -7.107 17.259 1.00 73.44 83 GLN A CA 1
ATOM 675 C C . GLN A 1 83 ? -18.769 -8.109 18.415 1.00 73.44 83 GLN A C 1
ATOM 677 O O . GLN A 1 83 ? -19.866 -8.470 18.817 1.00 73.44 83 GLN A O 1
ATOM 682 N N . SER A 1 84 ? -17.637 -8.541 18.977 1.00 76.69 84 SER A N 1
ATOM 683 C CA . SER A 1 84 ? -17.622 -9.479 20.109 1.00 76.69 84 SER A CA 1
ATOM 684 C C . SER A 1 84 ? -18.068 -8.874 21.451 1.00 76.69 84 SER A C 1
ATOM 686 O O . SER A 1 84 ? -18.330 -9.615 22.398 1.00 76.69 84 SER A O 1
ATOM 688 N N . ILE A 1 85 ? -18.124 -7.539 21.548 1.00 69.75 85 ILE A N 1
ATOM 689 C CA . ILE A 1 85 ? -18.442 -6.800 22.783 1.00 69.75 85 ILE A CA 1
ATOM 690 C C . ILE A 1 85 ? -19.906 -6.313 22.807 1.00 69.75 85 ILE A C 1
ATOM 692 O O . ILE A 1 85 ? -20.420 -6.001 23.884 1.00 69.75 85 ILE A O 1
ATOM 696 N N . ILE A 1 86 ? -20.573 -6.247 21.648 1.00 60.31 86 ILE A N 1
ATOM 697 C CA . ILE A 1 86 ? -21.974 -5.808 21.486 1.00 60.31 86 ILE A CA 1
ATOM 698 C C . ILE A 1 86 ? -22.903 -7.024 21.493 1.00 60.31 86 ILE A C 1
ATOM 700 O O . ILE A 1 86 ? -23.941 -6.952 22.190 1.00 60.31 86 ILE A O 1
#

Organism: NCBI:txid1538716

Solvent-accessible surface area (backbone atoms only — not comparable to full-atom values): 4881 Å² total; per-residue (Å²): 119,59,99,82,36,63,64,47,52,49,42,51,50,48,52,51,52,53,48,40,45,75,72,72,58,57,59,66,68,61,45,52,54,51,46,55,51,49,52,54,49,48,54,53,44,50,76,74,37,96,56,43,86,38,70,71,46,42,50,50,51,52,51,37,49,52,52,45,54,52,53,51,53,53,51,54,52,53,51,56,55,56,62,75,75,110

pLDDT: mean 89.15, std 10.08, range [55.19, 98.0]

Nearest PDB structures (foldseek):
  3nyl-assembly1_A-2  TM=3.597E-01  e=7.453E+00  Homo sapiens

Radius of gyration: 14.61 Å; Cα contacts (8 Å, |Δi|>4): 50; chains: 1; bounding box: 38×21×40 Å

Sequence (86 aa):
FSSSDRLGNVLIRAFELLKDLTKNGIDKQNLKFAIESLEIDRKRVRKYDDQSESELRDFVYGLSESIEDAMESLLDFNEEMIQSII

Foldseek 3Di:
DDPPQLLVVLLVLLVVLLCCCVPVNDDLVRSVVSLVVSVVSLVVSLVPDPCCPPPVNVVSSVNSVVSSVVSVVVSVVVVVVVVVVD

Secondary structure (DSSP, 8-state):
--TT-HHHHHHHHHHHHHHHHHHH---HHHHHHHHHHHHHHHHHHHHT-TTTTSHHHHHHHHHHHHHHHHHHHHHHHHHHHHHHH-